Protein AF-A0A931NXU0-F1 (afdb_monomer)

Mean predicted aligned error: 11.29 Å

Sequence (104 aa):
MTTQSGPYLSMEAAGKLYGQTEYAIWRWCRKGIKARSGQRVYLKHIRSGRRLLTTQTWLDEFHADLTREDHAGLATGASVEPKPDTQSVSAVADAQAELAAAGI

pLDDT: mean 82.4, std 16.3, range [35.25, 97.5]

Nearest PDB structures (foldseek):
  2y35-assembly1_A  TM=5.790E-01  e=7.654E-01  Drosophila melanogaster
  2hr3-assembly1_A  TM=3.403E-01  e=2.709E+00  Pseudomonas aeruginosa
  4gcv-assembly3_E  TM=4.112E-01  e=9.585E+00  Pseudomonas aeruginosa PAO1

Radius of gyration: 19.89 Å; Cα contacts (8 Å, |Δi|>4): 113; chains: 1; bounding box: 39×57×40 Å

Foldseek 3Di:
DDDPDDQKDFLPRVCVVVVHDSVVLVCLAPPADQALLRDGQHQDWDDDPPTTIHGPVSVVVRVVVRVVSNVVNVVVVRDDPPDPPPPDPVVVVVVVVVVVVVPD

Structure (mmCIF, N/CA/C/O backbone):
data_AF-A0A931NXU0-F1
#
_entry.id   AF-A0A931NXU0-F1
#
loop_
_atom_site.group_PDB
_atom_site.id
_atom_site.type_symbol
_atom_site.label_atom_id
_atom_site.label_alt_id
_atom_site.label_comp_id
_atom_site.label_asym_id
_atom_site.label_entity_id
_atom_site.label_seq_id
_atom_site.pdbx_PDB_ins_code
_atom_site.Cartn_x
_atom_site.Cartn_y
_atom_site.Cartn_z
_atom_site.occupancy
_atom_site.B_iso_or_equiv
_atom_site.auth_seq_id
_atom_site.auth_comp_id
_atom_site.auth_asym_id
_atom_site.auth_atom_id
_atom_site.pdbx_PDB_model_num
ATOM 1 N N . MET A 1 1 ? 12.269 -8.688 -24.714 1.00 35.25 1 MET A N 1
ATOM 2 C CA . MET A 1 1 ? 11.223 -9.724 -24.577 1.00 35.25 1 MET A CA 1
ATOM 3 C C . MET A 1 1 ? 10.675 -9.662 -23.158 1.00 35.25 1 MET A C 1
ATOM 5 O O . MET A 1 1 ? 11.285 -10.210 -22.251 1.00 35.25 1 MET A O 1
ATOM 9 N N . THR A 1 2 ? 9.602 -8.908 -22.927 1.00 41.94 2 THR A N 1
ATOM 10 C CA . THR A 1 2 ? 8.936 -8.818 -21.619 1.00 41.94 2 THR A CA 1
ATOM 11 C C . THR A 1 2 ? 7.809 -9.837 -21.591 1.00 41.94 2 THR A C 1
ATOM 13 O O . THR A 1 2 ? 6.759 -9.636 -22.190 1.00 41.94 2 THR A O 1
ATOM 16 N N . THR A 1 3 ? 8.056 -10.968 -20.938 1.00 46.47 3 THR A N 1
ATOM 17 C CA . THR A 1 3 ? 7.067 -12.022 -20.719 1.00 46.47 3 THR A CA 1
ATOM 18 C C . THR A 1 3 ? 5.951 -11.482 -19.825 1.00 46.47 3 THR A C 1
ATOM 20 O O . THR A 1 3 ? 6.069 -11.473 -18.601 1.00 46.47 3 THR A O 1
ATOM 23 N N . GLN A 1 4 ? 4.873 -10.991 -20.432 1.00 56.31 4 GLN A N 1
ATOM 24 C CA . GLN A 1 4 ? 3.602 -10.783 -19.751 1.00 56.31 4 GLN A CA 1
ATOM 25 C C . GLN A 1 4 ? 2.928 -12.156 -19.674 1.00 56.31 4 GLN A C 1
ATOM 27 O O . GLN A 1 4 ? 2.400 -12.640 -20.668 1.00 56.31 4 GLN A O 1
ATOM 32 N N . SER A 1 5 ? 3.015 -12.838 -18.532 1.00 51.69 5 SER A N 1
ATOM 33 C CA . SER A 1 5 ? 2.185 -14.024 -18.295 1.00 51.69 5 SER A CA 1
ATOM 34 C C . SER A 1 5 ? 2.008 -14.268 -16.800 1.00 51.69 5 SER A C 1
ATOM 36 O O . SER A 1 5 ? 2.788 -14.966 -16.155 1.00 51.69 5 SER A O 1
ATOM 38 N N . GLY A 1 6 ? 0.988 -13.620 -16.243 1.00 62.12 6 GLY A N 1
ATOM 39 C CA . GLY A 1 6 ? 0.496 -13.816 -14.882 1.00 62.12 6 GLY A CA 1
ATOM 40 C C . GLY A 1 6 ? -0.325 -12.609 -14.408 1.00 62.12 6 GLY A C 1
ATOM 41 O O . GLY A 1 6 ? -0.045 -11.495 -14.845 1.00 62.12 6 GLY A O 1
ATOM 42 N N . PRO A 1 7 ? -1.294 -12.783 -13.486 1.00 84.06 7 PRO A N 1
ATOM 43 C CA . PRO A 1 7 ? -2.093 -11.686 -12.911 1.00 84.06 7 PRO A CA 1
ATOM 44 C C . PRO A 1 7 ? -1.275 -10.741 -12.007 1.00 84.06 7 PRO A C 1
ATOM 46 O O . PRO A 1 7 ? -1.825 -9.857 -11.350 1.00 84.06 7 PRO A O 1
ATOM 49 N N . TYR A 1 8 ? 0.038 -10.959 -11.931 1.00 91.88 8 TYR A N 1
ATOM 50 C CA . TYR A 1 8 ? 0.932 -10.331 -10.981 1.00 91.88 8 TYR A CA 1
ATOM 51 C C . TYR A 1 8 ? 1.679 -9.151 -11.606 1.00 91.88 8 TYR A C 1
ATOM 53 O O . TYR A 1 8 ? 2.358 -9.281 -12.622 1.00 91.88 8 TYR A O 1
ATOM 61 N N . LEU A 1 9 ? 1.588 -8.006 -10.942 1.00 94.06 9 LEU A N 1
ATOM 62 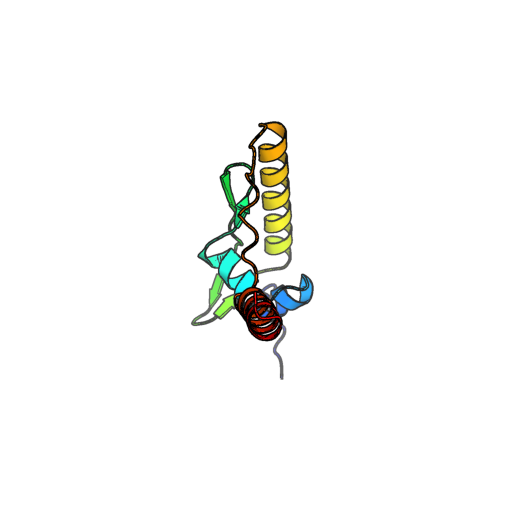C CA . LEU A 1 9 ? 2.252 -6.754 -11.267 1.00 94.06 9 LEU A CA 1
ATOM 63 C C . LEU A 1 9 ? 3.532 -6.606 -10.442 1.00 94.06 9 LEU A C 1
ATOM 65 O O . LEU A 1 9 ? 3.558 -6.904 -9.244 1.00 94.06 9 LEU A O 1
ATOM 69 N N . SER A 1 10 ? 4.595 -6.102 -11.071 1.00 94.50 10 SER A N 1
ATOM 70 C CA . SER A 1 10 ? 5.767 -5.617 -10.339 1.00 94.50 10 SER A CA 1
ATOM 71 C C . SER A 1 10 ? 5.423 -4.350 -9.549 1.00 94.50 10 SER A C 1
ATOM 73 O O . SER A 1 10 ? 4.468 -3.644 -9.874 1.00 94.50 10 SER A O 1
ATOM 75 N N . MET A 1 11 ? 6.225 -4.034 -8.530 1.00 94.50 11 MET A N 1
ATOM 76 C CA . MET A 1 11 ? 6.078 -2.792 -7.758 1.00 94.50 11 MET A CA 1
ATOM 77 C C . MET A 1 11 ? 6.166 -1.545 -8.659 1.00 94.50 11 MET A C 1
ATOM 79 O O . MET A 1 11 ? 5.411 -0.599 -8.466 1.00 94.50 11 MET A O 1
ATOM 83 N N . GLU A 1 12 ? 7.034 -1.565 -9.678 1.00 94.44 12 GLU A N 1
ATOM 84 C CA . GLU A 1 12 ? 7.149 -0.488 -10.670 1.00 94.44 12 GLU A CA 1
ATOM 85 C C . GLU A 1 12 ? 5.863 -0.329 -11.499 1.00 94.44 12 GLU A C 1
ATOM 87 O O . GLU A 1 12 ? 5.364 0.783 -11.666 1.00 94.44 12 GLU A O 1
ATOM 92 N N . ALA A 1 13 ? 5.300 -1.436 -11.996 1.00 94.00 13 ALA A N 1
ATOM 93 C CA . ALA A 1 13 ? 4.073 -1.409 -12.789 1.00 94.00 13 ALA A CA 1
ATOM 94 C C . ALA A 1 13 ? 2.868 -0.950 -11.953 1.00 94.00 13 ALA A C 1
ATOM 96 O O . ALA A 1 13 ? 2.088 -0.115 -12.405 1.00 94.00 13 ALA A O 1
ATOM 97 N N . ALA A 1 14 ? 2.756 -1.443 -10.716 1.00 94.38 14 ALA A N 1
ATOM 98 C CA . ALA A 1 14 ? 1.741 -0.999 -9.764 1.00 94.38 14 ALA A CA 1
ATOM 99 C C . ALA A 1 14 ? 1.884 0.498 -9.436 1.00 94.38 14 ALA A C 1
ATOM 101 O O . ALA A 1 14 ? 0.889 1.217 -9.394 1.00 94.38 14 ALA A O 1
ATOM 102 N N . GLY A 1 15 ? 3.120 0.980 -9.264 1.00 94.94 15 GLY A N 1
ATOM 103 C CA . GLY A 1 15 ? 3.406 2.395 -9.042 1.00 94.94 15 GLY A CA 1
ATOM 104 C C . GLY A 1 15 ? 2.924 3.260 -10.203 1.00 94.94 15 GLY A C 1
ATOM 105 O O . GLY A 1 15 ? 2.157 4.194 -9.994 1.00 94.94 15 GLY A O 1
ATOM 106 N N . LYS A 1 16 ? 3.281 2.899 -11.441 1.00 95.00 16 LYS A N 1
ATOM 107 C CA . LYS A 1 16 ? 2.842 3.617 -12.649 1.00 95.00 16 LYS A CA 1
ATOM 108 C C . LYS A 1 16 ? 1.322 3.704 -12.769 1.00 95.00 16 LYS A C 1
ATOM 110 O O . LYS A 1 16 ? 0.818 4.755 -13.147 1.00 95.00 16 LYS A O 1
ATOM 115 N N . LEU A 1 17 ? 0.605 2.635 -12.427 1.00 92.44 17 LEU A N 1
ATOM 116 C CA . LEU A 1 17 ? -0.851 2.609 -12.534 1.00 92.44 17 LEU A CA 1
ATOM 117 C C . LEU A 1 17 ? -1.535 3.623 -11.602 1.00 92.44 17 LEU A C 1
ATOM 119 O O . LEU A 1 17 ? -2.484 4.282 -12.009 1.00 92.44 17 LEU A O 1
ATOM 123 N N . TYR A 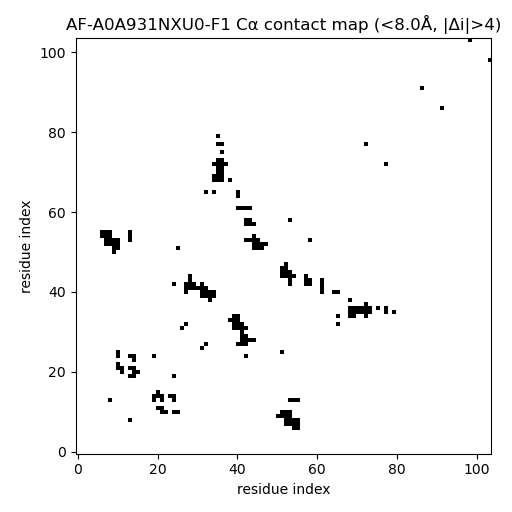1 18 ? -1.033 3.772 -10.374 1.00 88.69 18 TYR A N 1
ATOM 124 C CA . TYR A 1 18 ? -1.609 4.673 -9.368 1.00 88.69 18 TYR A CA 1
ATOM 125 C C . TYR A 1 18 ? -0.868 6.015 -9.250 1.00 88.69 18 TYR A C 1
ATOM 127 O O . TYR A 1 18 ? -1.108 6.770 -8.308 1.00 88.69 18 TYR A O 1
ATOM 135 N N . GLY A 1 19 ? 0.053 6.324 -10.172 1.00 92.94 19 GLY A N 1
ATOM 136 C CA . GLY A 1 19 ? 0.855 7.553 -10.124 1.00 92.94 19 GLY A CA 1
ATOM 137 C C . GLY A 1 19 ? 1.776 7.635 -8.900 1.00 92.94 19 GLY A C 1
ATOM 138 O O . GLY A 1 19 ? 2.033 8.717 -8.381 1.00 92.94 19 GLY A O 1
ATOM 139 N N . GLN A 1 20 ? 2.248 6.490 -8.410 1.00 94.56 20 GLN A N 1
ATOM 140 C CA . GLN A 1 20 ? 3.086 6.355 -7.222 1.00 94.56 20 GLN A CA 1
ATOM 141 C C . GLN A 1 20 ? 4.485 5.842 -7.558 1.00 94.56 20 GLN A C 1
ATOM 143 O O . GLN A 1 20 ? 4.733 5.217 -8.589 1.00 94.56 20 GLN A O 1
ATOM 148 N N . THR A 1 21 ? 5.419 6.071 -6.637 1.00 95.38 21 THR A N 1
ATOM 149 C CA . THR A 1 21 ? 6.773 5.522 -6.754 1.00 95.38 21 THR A CA 1
ATOM 150 C C . THR A 1 21 ? 6.799 4.040 -6.381 1.00 95.38 21 THR A C 1
ATOM 152 O O . THR A 1 21 ? 6.046 3.586 -5.518 1.00 95.38 21 THR A O 1
ATOM 155 N N . GLU A 1 22 ? 7.730 3.283 -6.967 1.00 94.31 22 GLU A N 1
ATOM 156 C CA . GLU A 1 22 ? 7.974 1.880 -6.598 1.00 94.31 22 GLU A CA 1
ATOM 157 C C . GLU A 1 22 ? 8.201 1.718 -5.083 1.00 94.31 22 GLU A C 1
ATOM 159 O O . GLU 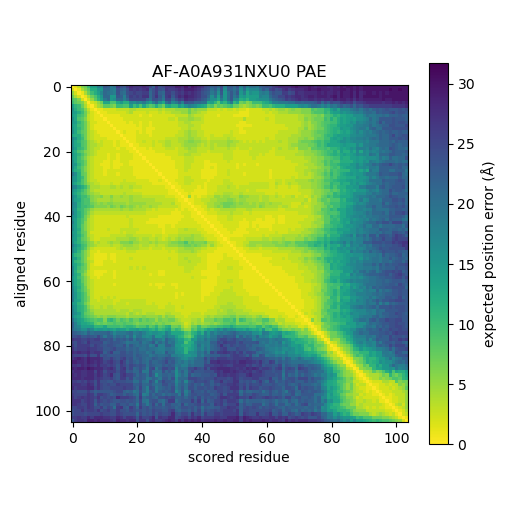A 1 22 ? 7.686 0.792 -4.451 1.00 94.31 22 GLU A O 1
ATOM 164 N N . TYR A 1 23 ? 8.933 2.661 -4.481 1.00 95.25 23 TYR A N 1
ATOM 165 C CA . TYR A 1 23 ? 9.212 2.672 -3.048 1.00 95.25 23 TYR A CA 1
ATOM 166 C C . TYR A 1 23 ? 7.944 2.833 -2.200 1.00 95.25 23 TYR A C 1
ATOM 168 O O . TYR A 1 23 ? 7.831 2.200 -1.147 1.00 95.25 23 TYR A O 1
ATOM 176 N N . ALA A 1 24 ? 6.975 3.638 -2.650 1.00 95.44 24 ALA A N 1
ATOM 177 C CA . ALA A 1 24 ? 5.692 3.777 -1.969 1.00 95.44 24 ALA A CA 1
ATOM 178 C C . ALA A 1 24 ? 4.939 2.439 -1.951 1.00 95.44 24 ALA A C 1
ATOM 180 O O . ALA A 1 24 ? 4.566 1.972 -0.875 1.00 95.44 24 ALA A O 1
ATOM 181 N N . ILE A 1 25 ? 4.830 1.764 -3.101 1.00 96.19 25 ILE A N 1
ATOM 182 C CA . ILE A 1 25 ? 4.174 0.448 -3.194 1.00 96.19 25 ILE A CA 1
ATOM 183 C C . ILE A 1 25 ? 4.887 -0.587 -2.309 1.00 96.19 25 ILE A C 1
ATOM 185 O O . ILE A 1 25 ? 4.248 -1.316 -1.543 1.00 96.19 25 ILE A O 1
ATOM 189 N N . TRP A 1 26 ? 6.225 -0.616 -2.335 1.00 95.50 26 TRP A N 1
ATOM 190 C CA . TRP A 1 26 ? 7.023 -1.473 -1.452 1.00 95.50 26 TRP A CA 1
ATOM 191 C C . TRP A 1 26 ? 6.734 -1.202 0.031 1.00 95.50 26 TRP A C 1
ATOM 193 O O . TRP A 1 26 ? 6.594 -2.132 0.837 1.00 95.50 26 TRP A O 1
ATOM 203 N N . ARG A 1 27 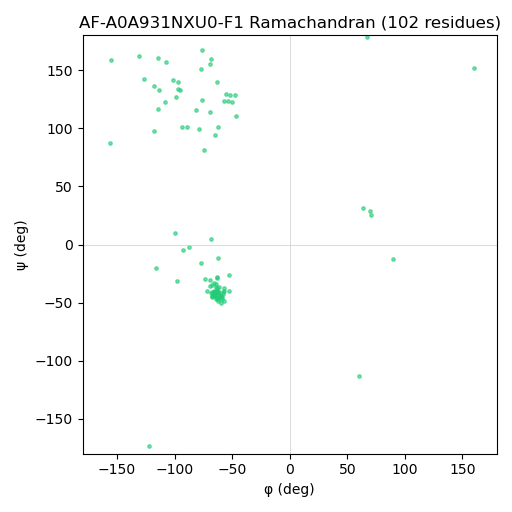? 6.612 0.076 0.407 1.00 96.44 27 ARG A N 1
ATOM 204 C CA . ARG A 1 27 ? 6.298 0.487 1.776 1.00 96.44 27 ARG A CA 1
ATOM 205 C C . ARG A 1 27 ? 4.897 0.034 2.175 1.00 96.44 27 ARG A C 1
ATOM 207 O O . ARG A 1 27 ? 4.747 -0.473 3.284 1.00 96.44 27 ARG A O 1
ATOM 214 N N . TRP A 1 28 ? 3.904 0.134 1.295 1.00 96.31 28 TRP A N 1
ATOM 215 C CA . TRP A 1 28 ? 2.549 -0.363 1.561 1.00 96.31 28 TRP A CA 1
ATOM 216 C C . TRP A 1 28 ? 2.535 -1.874 1.800 1.00 96.31 28 TRP A C 1
ATOM 218 O O . TRP A 1 28 ? 1.849 -2.351 2.701 1.00 96.31 28 TRP A O 1
ATOM 228 N N . CYS A 1 29 ? 3.370 -2.620 1.075 1.00 95.19 29 CYS A N 1
ATOM 229 C CA . CYS A 1 29 ? 3.525 -4.061 1.266 1.00 95.19 29 CYS A CA 1
ATOM 230 C C . CYS A 1 29 ? 4.183 -4.422 2.612 1.00 95.19 29 CYS A C 1
ATOM 232 O O . CYS A 1 29 ? 3.753 -5.350 3.292 1.00 95.19 29 CYS A O 1
ATOM 234 N N . ARG A 1 30 ? 5.269 -3.735 2.998 1.00 94.94 30 ARG A N 1
ATOM 235 C CA . ARG A 1 30 ? 6.122 -4.144 4.139 1.00 94.94 30 ARG A CA 1
ATOM 236 C C . ARG A 1 30 ? 5.821 -3.427 5.447 1.00 94.94 30 ARG A C 1
ATOM 238 O O . ARG A 1 30 ? 6.075 -3.973 6.519 1.00 94.94 30 ARG A O 1
ATOM 245 N N . LYS A 1 31 ? 5.375 -2.180 5.365 1.00 95.06 31 LYS A N 1
ATOM 246 C CA . LYS A 1 31 ? 5.134 -1.298 6.511 1.00 95.06 31 LYS A CA 1
ATOM 247 C C . LYS A 1 31 ? 3.667 -0.915 6.644 1.00 95.06 31 LYS A C 1
ATOM 249 O O . LYS A 1 31 ? 3.287 -0.530 7.744 1.00 95.06 31 LYS A O 1
ATOM 254 N N . GLY A 1 32 ? 2.881 -1.040 5.577 1.00 95.19 32 GLY A N 1
ATOM 255 C CA . GLY A 1 32 ? 1.492 -0.600 5.544 1.00 95.19 32 GLY A CA 1
ATOM 256 C C . GLY A 1 32 ? 1.349 0.920 5.640 1.00 95.19 32 GLY A C 1
ATOM 257 O O . GLY A 1 32 ? 2.330 1.660 5.781 1.00 95.19 32 GLY A O 1
ATOM 258 N N . ILE A 1 33 ? 0.104 1.377 5.578 1.00 94.81 33 ILE A N 1
ATOM 259 C CA . ILE A 1 33 ? -0.296 2.763 5.822 1.00 94.81 33 ILE A CA 1
ATOM 260 C C . ILE A 1 33 ? -1.136 2.787 7.091 1.00 94.81 33 ILE A C 1
ATOM 262 O O . ILE A 1 33 ? -2.017 1.952 7.274 1.00 94.81 33 ILE A O 1
ATOM 266 N N . LYS A 1 34 ? -0.839 3.727 7.990 1.00 93.25 34 LYS A N 1
ATOM 267 C CA . LYS A 1 34 ? -1.686 3.978 9.156 1.00 93.25 34 LYS A CA 1
ATOM 268 C C . LYS A 1 34 ? -2.851 4.864 8.708 1.00 93.25 34 LYS A C 1
ATOM 270 O O . LYS A 1 34 ? -2.603 5.991 8.290 1.00 93.25 34 LYS A O 1
ATOM 275 N N . ALA A 1 35 ? -4.064 4.337 8.781 1.00 91.19 35 ALA A N 1
ATOM 276 C CA . ALA A 1 35 ? -5.299 5.059 8.513 1.00 91.19 35 ALA A CA 1
ATOM 277 C C . ALA A 1 35 ? -5.670 5.974 9.690 1.00 91.19 35 ALA A C 1
ATOM 279 O O . ALA A 1 35 ? -5.123 5.850 10.796 1.00 91.19 35 ALA A O 1
ATOM 280 N N . ARG A 1 36 ? -6.633 6.874 9.472 1.00 85.75 36 ARG A N 1
ATOM 281 C CA . ARG A 1 36 ? -7.118 7.806 10.507 1.00 85.75 36 ARG A CA 1
ATOM 282 C C . ARG A 1 36 ? -7.765 7.112 11.701 1.00 85.75 36 ARG A C 1
ATOM 284 O O . ARG A 1 36 ? -7.653 7.622 12.810 1.00 85.75 36 ARG A O 1
ATOM 291 N N . SER A 1 37 ? -8.369 5.936 11.512 1.00 83.00 37 SER A N 1
ATOM 292 C CA . SER A 1 37 ? -8.877 5.103 12.616 1.00 83.00 37 SER A CA 1
ATOM 293 C C . SER A 1 37 ? -7.775 4.620 13.571 1.00 83.00 37 SER A C 1
ATOM 295 O O . SER A 1 37 ? -8.059 4.078 14.635 1.00 83.00 37 SER A O 1
ATOM 297 N N . GLY A 1 38 ? -6.501 4.781 13.196 1.00 87.75 38 GLY A N 1
ATOM 298 C CA . GLY A 1 38 ? -5.352 4.246 13.916 1.00 87.75 38 GLY A CA 1
ATOM 299 C C . GLY A 1 38 ? -4.958 2.842 13.464 1.00 87.75 38 GLY A C 1
ATOM 300 O O . GLY A 1 38 ? -3.841 2.413 13.774 1.00 87.75 38 GLY A O 1
ATOM 301 N N . GLN A 1 39 ? -5.813 2.167 12.688 1.00 90.00 39 GLN A N 1
ATOM 302 C CA . GLN A 1 39 ? -5.513 0.875 12.080 1.00 90.00 39 GLN A CA 1
ATOM 303 C C . GLN A 1 39 ? -4.458 0.998 10.989 1.00 90.00 39 GLN A C 1
ATOM 305 O O . GLN A 1 39 ? -4.249 2.055 10.392 1.00 90.00 39 GLN A O 1
ATOM 310 N N . ARG A 1 40 ? -3.755 -0.105 10.735 1.00 95.06 40 ARG A N 1
ATOM 311 C CA . ARG A 1 40 ? -2.721 -0.166 9.708 1.00 95.06 40 ARG A CA 1
ATOM 312 C C . ARG A 1 40 ? -3.143 -1.126 8.607 1.00 95.06 40 ARG A C 1
ATOM 314 O O . ARG A 1 40 ? -3.265 -2.322 8.845 1.00 95.06 40 ARG A O 1
ATOM 321 N N . VAL A 1 41 ? -3.322 -0.586 7.408 1.00 96.06 41 VAL A N 1
ATOM 322 C CA . VAL A 1 41 ? -3.731 -1.334 6.218 1.00 96.06 41 VAL A CA 1
ATOM 323 C C . VAL A 1 41 ? -2.484 -1.720 5.429 1.00 96.06 41 VAL A C 1
ATOM 325 O O . VAL A 1 41 ? -1.581 -0.903 5.228 1.00 96.06 41 VAL A O 1
ATOM 328 N N . TYR A 1 42 ? -2.407 -2.979 5.007 1.00 97.50 42 TYR A N 1
ATOM 329 C CA . TYR A 1 42 ? -1.257 -3.544 4.303 1.00 97.50 42 TYR A CA 1
ATOM 330 C C . TYR A 1 42 ? -1.658 -3.992 2.905 1.00 97.50 42 TYR A C 1
ATOM 332 O O . TYR A 1 42 ? -2.679 -4.653 2.731 1.00 97.50 42 TYR A O 1
ATOM 340 N N . LEU A 1 43 ? -0.816 -3.690 1.917 1.00 97.19 43 LEU A N 1
ATOM 341 C CA . LEU A 1 43 ? -1.018 -4.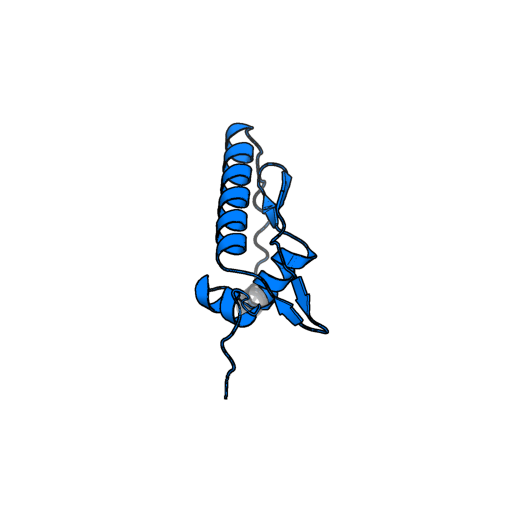186 0.562 1.00 97.19 43 LEU A CA 1
ATOM 342 C C . LEU A 1 43 ? -0.607 -5.662 0.477 1.00 97.19 43 LEU A C 1
ATOM 344 O O . LEU A 1 43 ? 0.538 -6.031 0.778 1.00 97.19 43 LEU A O 1
ATOM 348 N N . LYS A 1 44 ? -1.543 -6.506 0.030 1.00 97.19 44 LYS A N 1
ATOM 349 C CA . LYS A 1 44 ? -1.281 -7.923 -0.245 1.00 97.19 44 LYS A CA 1
ATOM 350 C C . LYS A 1 44 ? -0.249 -8.060 -1.365 1.00 97.19 44 LYS A C 1
ATOM 352 O O . LYS A 1 44 ? -0.255 -7.328 -2.358 1.00 97.19 44 LYS A O 1
ATOM 357 N N . HIS A 1 45 ? 0.650 -9.018 -1.193 1.00 95.94 45 HIS A N 1
ATOM 358 C CA . HIS A 1 45 ? 1.719 -9.289 -2.140 1.00 95.94 45 HIS A CA 1
ATOM 359 C C . HIS A 1 45 ? 2.189 -10.736 -2.030 1.00 95.94 45 HIS A C 1
ATOM 361 O O . HIS A 1 45 ? 2.055 -11.377 -0.988 1.00 95.94 45 HIS A O 1
ATOM 367 N N . ILE A 1 46 ? 2.819 -11.215 -3.097 1.00 95.12 46 ILE A N 1
ATOM 368 C CA . ILE A 1 46 ? 3.646 -12.416 -3.077 1.00 95.12 46 ILE A CA 1
ATOM 369 C C . ILE A 1 46 ? 5.114 -12.031 -3.192 1.00 95.12 46 ILE A C 1
ATOM 371 O O . ILE A 1 46 ? 5.476 -10.976 -3.724 1.00 95.12 46 ILE A O 1
ATOM 375 N N . ARG A 1 47 ? 5.980 -12.922 -2.720 1.00 94.50 47 ARG A N 1
ATOM 376 C CA . ARG A 1 47 ? 7.419 -12.823 -2.929 1.00 94.50 47 ARG A CA 1
ATOM 377 C C . ARG A 1 47 ? 7.853 -13.892 -3.921 1.00 94.50 47 ARG A C 1
ATOM 379 O O . ARG A 1 47 ? 7.666 -15.075 -3.666 1.00 94.50 47 ARG A O 1
ATOM 386 N N . SER A 1 48 ? 8.478 -13.467 -5.013 1.00 92.88 48 SER A N 1
ATOM 387 C CA . SER A 1 48 ? 9.115 -14.351 -5.990 1.00 92.88 48 SER A CA 1
ATOM 388 C C . SER A 1 48 ? 10.609 -14.035 -6.034 1.00 92.88 48 SER A C 1
ATOM 390 O O . SER A 1 48 ? 11.055 -13.038 -6.612 1.00 92.88 48 SER A O 1
ATOM 392 N N . GLY A 1 49 ? 11.391 -14.832 -5.301 1.00 92.25 49 GLY A N 1
ATOM 393 C CA . GLY A 1 49 ? 12.819 -14.601 -5.084 1.00 92.25 49 GLY A CA 1
ATOM 394 C C . GLY A 1 49 ? 13.102 -13.260 -4.395 1.00 92.25 49 GLY A C 1
ATOM 395 O O . GLY A 1 49 ? 12.781 -13.052 -3.219 1.00 92.25 49 GLY A O 1
ATOM 396 N N . ARG A 1 50 ? 13.736 -12.341 -5.132 1.00 89.19 50 ARG A N 1
ATOM 397 C CA . ARG A 1 50 ? 14.058 -10.978 -4.667 1.00 89.19 50 ARG A CA 1
ATOM 398 C C . ARG A 1 50 ? 12.988 -9.945 -5.021 1.00 89.19 50 ARG A C 1
ATOM 400 O O . ARG A 1 50 ? 13.116 -8.796 -4.616 1.00 89.19 50 ARG A O 1
ATOM 407 N N . ARG A 1 51 ? 11.952 -10.335 -5.767 1.00 90.50 51 ARG A N 1
ATOM 408 C CA . ARG A 1 51 ? 10.897 -9.429 -6.225 1.00 90.50 51 ARG A CA 1
ATOM 409 C C . ARG A 1 51 ? 9.648 -9.582 -5.372 1.00 90.50 51 ARG A C 1
ATOM 411 O O . ARG A 1 51 ? 9.269 -10.689 -4.989 1.00 90.50 51 ARG A O 1
ATOM 418 N N . LEU A 1 52 ? 9.013 -8.450 -5.106 1.00 94.38 52 LEU A N 1
ATOM 419 C CA . LEU A 1 52 ? 7.658 -8.384 -4.584 1.00 94.38 52 LEU A CA 1
ATOM 420 C C . LEU A 1 52 ? 6.727 -8.154 -5.764 1.00 94.38 52 LEU A C 1
ATOM 422 O O . LEU A 1 52 ? 7.011 -7.310 -6.616 1.00 94.38 52 LEU A O 1
ATOM 426 N N . LEU A 1 53 ? 5.642 -8.913 -5.807 1.00 95.25 53 LEU A N 1
ATOM 427 C CA . LEU A 1 53 ? 4.617 -8.783 -6.829 1.00 95.25 53 LEU A CA 1
ATOM 428 C C . LEU A 1 53 ? 3.262 -8.618 -6.149 1.00 95.25 53 LEU A C 1
ATOM 430 O O . LEU A 1 53 ? 2.995 -9.247 -5.126 1.00 95.25 53 LEU A O 1
ATOM 434 N N . THR A 1 54 ? 2.411 -7.781 -6.718 1.00 95.88 54 THR A N 1
ATOM 435 C CA . THR A 1 54 ? 1.026 -7.593 -6.271 1.00 95.88 54 THR A CA 1
ATOM 436 C C . THR A 1 54 ? 0.077 -7.885 -7.431 1.00 95.88 54 THR A C 1
ATOM 438 O O . THR A 1 54 ? 0.523 -8.374 -8.461 1.00 95.88 54 THR A O 1
ATOM 441 N N . THR A 1 55 ? -1.218 -7.649 -7.288 1.00 95.69 55 THR A N 1
ATOM 442 C CA . THR A 1 55 ? -2.195 -7.780 -8.378 1.00 95.69 55 THR A CA 1
ATOM 443 C C . THR A 1 55 ? -3.060 -6.530 -8.423 1.00 95.69 55 THR A C 1
ATOM 445 O O . THR A 1 55 ? -3.124 -5.793 -7.439 1.00 95.69 55 THR A O 1
ATOM 448 N N . GLN A 1 56 ? -3.745 -6.306 -9.545 1.00 93.88 56 GLN A N 1
ATOM 449 C CA . GLN A 1 56 ? -4.699 -5.204 -9.651 1.00 93.88 56 GLN A CA 1
ATOM 450 C C . GLN A 1 56 ? -5.788 -5.300 -8.578 1.00 93.88 56 GLN A C 1
ATOM 452 O O . GLN A 1 56 ? -6.013 -4.358 -7.830 1.00 93.88 56 GLN A O 1
ATOM 457 N N . THR A 1 57 ? -6.382 -6.483 -8.430 1.00 94.19 57 THR A N 1
ATOM 458 C CA . THR A 1 57 ? -7.452 -6.734 -7.461 1.00 94.19 57 THR A CA 1
ATOM 459 C C . 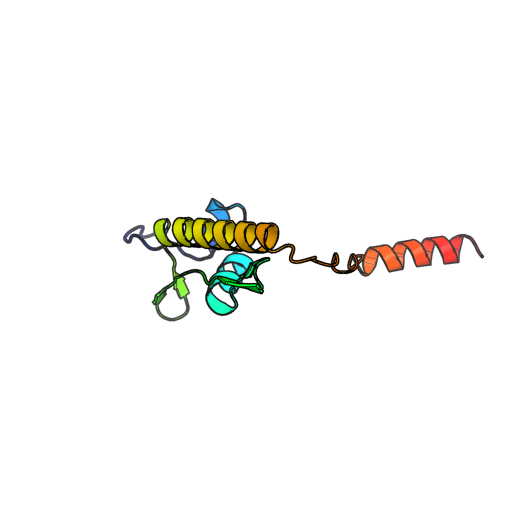THR A 1 57 ? -7.017 -6.433 -6.030 1.00 94.19 57 THR A C 1
ATOM 461 O O . THR A 1 57 ? -7.762 -5.825 -5.272 1.00 94.19 57 THR A O 1
ATOM 464 N N . TRP A 1 58 ? -5.790 -6.797 -5.650 1.00 96.06 58 TRP A N 1
ATOM 465 C CA . TRP A 1 58 ? -5.273 -6.489 -4.315 1.00 96.06 58 TRP A CA 1
ATOM 466 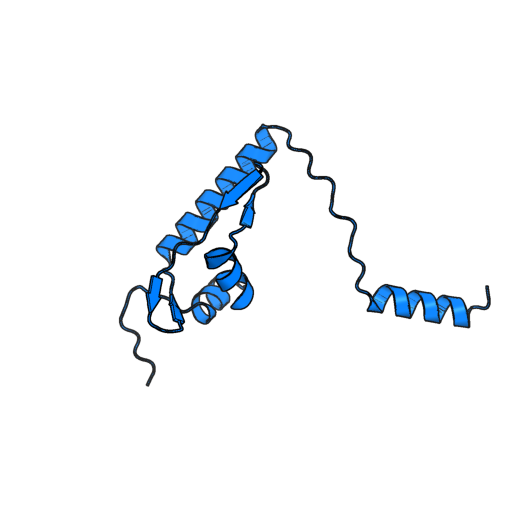C C . TRP A 1 58 ? -5.016 -5.006 -4.091 1.00 96.06 58 TRP A C 1
ATOM 468 O O . TRP A 1 58 ? -5.129 -4.548 -2.956 1.00 96.06 58 TRP A O 1
ATOM 478 N N . LEU A 1 59 ? -4.661 -4.264 -5.140 1.00 95.44 59 LEU A N 1
ATOM 479 C CA . LEU A 1 59 ? -4.548 -2.813 -5.060 1.00 95.44 59 LEU A CA 1
ATOM 480 C C . LEU A 1 59 ? -5.928 -2.187 -4.858 1.00 95.44 59 LEU A C 1
ATOM 482 O O . LEU A 1 59 ? -6.073 -1.328 -3.994 1.00 95.44 59 LEU A O 1
ATOM 486 N N . ASP A 1 60 ? -6.944 -2.639 -5.587 1.00 95.12 60 ASP A N 1
ATOM 487 C CA . ASP A 1 60 ? -8.311 -2.133 -5.439 1.00 95.12 60 ASP A CA 1
ATOM 488 C C . ASP A 1 60 ? -8.874 -2.424 -4.037 1.00 95.12 60 ASP A C 1
ATOM 490 O O . ASP A 1 60 ? -9.376 -1.519 -3.370 1.00 95.12 60 ASP A O 1
ATOM 494 N N . GLU A 1 61 ? -8.698 -3.653 -3.537 1.00 95.56 61 GLU A N 1
ATOM 495 C CA . GLU A 1 61 ? -9.053 -4.030 -2.162 1.00 95.56 61 GLU A CA 1
ATOM 496 C C . GLU A 1 61 ? -8.316 -3.174 -1.124 1.00 95.56 61 GLU A C 1
ATOM 498 O O . GLU A 1 61 ? -8.924 -2.678 -0.179 1.00 95.56 61 GLU A O 1
ATOM 503 N N . PHE A 1 62 ? -7.011 -2.963 -1.313 1.00 96.62 62 PHE A N 1
ATOM 504 C CA . PHE A 1 62 ? -6.193 -2.161 -0.407 1.00 96.62 62 PHE A CA 1
ATOM 505 C C . PHE A 1 62 ? -6.686 -0.715 -0.303 1.00 96.62 62 PHE A C 1
ATOM 507 O O . PHE A 1 62 ? -6.774 -0.180 0.802 1.00 96.62 62 PHE A O 1
ATOM 514 N N . HIS A 1 63 ? -7.019 -0.082 -1.430 1.00 94.88 63 HIS A N 1
ATOM 515 C CA . HIS A 1 63 ? -7.546 1.281 -1.424 1.00 94.88 63 HIS A CA 1
ATOM 516 C C . HIS A 1 63 ? -8.942 1.334 -0.803 1.00 94.88 63 HIS A C 1
ATOM 518 O O . HIS A 1 63 ? -9.198 2.221 0.006 1.00 94.88 63 HIS A O 1
ATOM 524 N N . ALA A 1 64 ? -9.815 0.368 -1.106 1.00 95.62 64 ALA A N 1
ATOM 525 C CA . ALA A 1 64 ? -11.137 0.289 -0.492 1.00 95.62 64 ALA A CA 1
ATOM 526 C C . ALA A 1 64 ? -11.049 0.148 1.038 1.00 95.62 64 ALA A C 1
ATOM 528 O O . ALA A 1 64 ? -11.746 0.856 1.768 1.00 95.62 64 ALA A O 1
ATOM 529 N N . ASP A 1 65 ? -10.155 -0.714 1.530 1.00 94.12 65 ASP A N 1
ATOM 530 C CA . ASP A 1 65 ? -9.909 -0.897 2.960 1.00 94.12 65 ASP A CA 1
ATOM 531 C C . ASP A 1 65 ? -9.333 0.374 3.601 1.00 94.12 65 ASP A C 1
ATOM 533 O O . ASP A 1 65 ? -9.803 0.794 4.658 1.00 94.12 65 ASP A O 1
ATOM 537 N N . LEU A 1 66 ? -8.357 1.022 2.956 1.00 94.06 66 LEU A N 1
ATOM 538 C CA . LEU A 1 66 ? -7.765 2.266 3.451 1.00 94.06 66 LEU A CA 1
ATOM 539 C C . LEU A 1 66 ? -8.805 3.387 3.551 1.00 94.06 66 LEU A C 1
ATOM 541 O O . LEU A 1 66 ? -8.910 4.037 4.588 1.00 94.06 66 LEU A O 1
ATOM 545 N N . THR A 1 67 ? -9.609 3.572 2.505 1.00 94.00 67 THR A N 1
ATOM 546 C CA . THR A 1 67 ? -10.685 4.565 2.481 1.00 94.00 67 THR A CA 1
ATOM 547 C C . THR A 1 67 ? -11.736 4.271 3.549 1.00 94.00 67 THR A C 1
ATOM 549 O O . THR A 1 67 ? -12.157 5.188 4.256 1.00 94.00 67 THR A O 1
ATOM 552 N N . ARG A 1 68 ? -12.127 3.004 3.736 1.00 92.38 68 ARG A N 1
ATOM 553 C CA . ARG A 1 68 ? -13.060 2.609 4.802 1.00 92.38 68 ARG A CA 1
ATOM 554 C C . ARG A 1 68 ? -12.529 2.987 6.185 1.00 92.38 68 ARG A C 1
ATOM 556 O O . ARG A 1 68 ? -13.266 3.573 6.976 1.00 92.38 68 ARG A O 1
ATOM 563 N N . GLU A 1 69 ? -11.267 2.683 6.471 1.00 91.12 69 GLU A N 1
ATOM 564 C CA . GLU A 1 69 ? -10.639 3.010 7.755 1.00 91.12 69 GLU A CA 1
ATOM 565 C C . GLU A 1 69 ? -10.461 4.522 7.961 1.00 91.12 69 GLU A C 1
ATOM 567 O O . GLU A 1 69 ? -10.627 5.030 9.073 1.00 91.12 69 GLU A O 1
ATOM 572 N N . ASP A 1 70 ? -10.181 5.273 6.895 1.00 88.62 70 ASP A N 1
ATOM 573 C CA . ASP A 1 70 ? -10.121 6.732 6.967 1.00 88.62 70 ASP A CA 1
ATOM 574 C C . ASP A 1 70 ? -11.489 7.346 7.290 1.00 88.62 70 ASP A C 1
ATOM 576 O O . ASP A 1 70 ? -11.580 8.242 8.138 1.00 88.62 70 ASP A O 1
ATOM 580 N N . HIS A 1 71 ? -12.564 6.827 6.689 1.00 88.75 71 HIS A N 1
ATOM 581 C CA . HIS A 1 71 ? -13.930 7.228 7.025 1.00 88.75 71 HIS A CA 1
ATOM 582 C C . HIS A 1 71 ? -14.319 6.839 8.456 1.00 88.75 71 HIS A C 1
ATOM 584 O O . HIS A 1 71 ? -14.940 7.643 9.152 1.00 88.75 71 HIS A O 1
ATOM 590 N N . ALA A 1 72 ? -13.922 5.656 8.931 1.00 83.94 72 ALA A N 1
ATOM 591 C CA . ALA A 1 72 ? -14.172 5.237 10.310 1.00 83.94 72 ALA A CA 1
ATOM 592 C C . ALA A 1 72 ? -13.475 6.159 11.328 1.00 83.94 72 ALA A C 1
ATOM 594 O O . ALA A 1 72 ? -14.073 6.548 12.336 1.00 83.94 72 ALA A O 1
ATOM 595 N N . GLY A 1 73 ? -12.235 6.574 11.045 1.00 79.56 73 GLY A N 1
ATOM 596 C CA . GLY A 1 73 ? -11.507 7.534 11.879 1.00 79.56 73 GLY A CA 1
ATOM 597 C C . GLY A 1 73 ? -12.181 8.906 11.943 1.00 79.56 73 GLY A C 1
ATOM 598 O O . GLY A 1 73 ? -12.277 9.496 13.019 1.00 79.56 73 GLY A O 1
ATOM 599 N N . LEU A 1 74 ? -12.708 9.381 10.810 1.00 79.38 74 LEU A N 1
ATOM 600 C CA . LEU A 1 74 ? -13.478 10.627 10.739 1.00 79.38 74 LEU A CA 1
ATOM 601 C C . LEU A 1 74 ? -14.772 10.559 11.557 1.00 79.38 74 LEU A C 1
ATOM 603 O O . LEU A 1 74 ? -15.054 11.476 12.324 1.00 79.38 74 LEU A O 1
ATOM 607 N N . ALA A 1 75 ? -15.532 9.469 11.435 1.00 76.31 75 ALA A N 1
ATOM 608 C CA . ALA A 1 75 ? -16.779 9.282 12.178 1.00 76.31 75 ALA A CA 1
ATOM 609 C C . ALA A 1 75 ? -16.563 9.218 13.703 1.00 76.31 75 ALA A C 1
ATOM 611 O O . ALA A 1 75 ? -17.437 9.611 14.469 1.00 76.31 75 ALA A O 1
ATOM 612 N N . THR A 1 76 ? -15.387 8.761 14.141 1.00 74.12 76 THR A N 1
ATOM 613 C CA . THR A 1 76 ? -15.031 8.612 15.564 1.00 74.12 76 THR A CA 1
ATOM 614 C C . THR A 1 76 ? -14.437 9.900 16.164 1.00 74.12 76 THR A C 1
ATOM 616 O O . THR A 1 76 ? -14.129 9.945 17.351 1.00 74.12 76 THR A O 1
ATOM 619 N N . GLY A 1 77 ? -14.269 10.967 15.371 1.00 65.44 77 GLY A N 1
ATOM 620 C CA . GLY A 1 77 ? -13.703 12.234 15.846 1.00 65.44 77 GLY A CA 1
ATOM 621 C C . GLY A 1 77 ? -12.204 12.167 16.151 1.00 65.44 77 GLY A C 1
ATOM 622 O O . GLY A 1 77 ? -11.711 12.944 16.968 1.00 65.44 77 GLY A O 1
ATOM 623 N N . ALA A 1 78 ? -11.466 11.247 15.517 1.00 61.38 78 ALA A N 1
ATOM 624 C CA . ALA A 1 78 ? -10.017 11.170 15.667 1.00 61.38 78 ALA A CA 1
ATOM 625 C C . ALA A 1 78 ? -9.371 12.465 15.140 1.00 61.38 78 ALA A C 1
ATOM 627 O O . ALA A 1 78 ? -9.232 12.662 13.931 1.00 61.38 78 ALA A O 1
ATOM 628 N N . SER A 1 79 ? -9.000 13.361 16.058 1.00 54.69 79 SER A N 1
ATOM 629 C CA . SER A 1 79 ? -8.277 14.588 15.736 1.00 54.69 79 SER A CA 1
ATOM 630 C C . SER A 1 79 ? -6.864 14.224 15.297 1.00 54.69 79 SER A C 1
ATOM 632 O O . SER A 1 79 ? -6.071 13.686 16.072 1.00 54.69 79 SER A O 1
ATOM 634 N N . VAL A 1 80 ? -6.558 14.476 14.028 1.00 60.41 80 VAL A N 1
ATOM 635 C CA . VAL A 1 80 ? -5.190 14.409 13.526 1.00 60.41 80 VAL A CA 1
ATOM 636 C C . VAL A 1 80 ? -4.620 15.802 13.721 1.00 60.41 80 VAL A C 1
ATOM 638 O O . VAL A 1 80 ? -4.916 16.696 12.931 1.00 60.41 80 VAL A O 1
ATOM 641 N N . GLU A 1 81 ? -3.821 16.000 14.771 1.00 57.66 81 GLU A N 1
ATOM 642 C CA . GLU A 1 81 ? -2.949 17.172 14.807 1.00 57.66 81 GLU A CA 1
ATOM 643 C C . GLU A 1 81 ? -2.128 17.163 13.510 1.00 57.66 81 GLU A C 1
ATOM 645 O O . GLU A 1 81 ? -1.492 16.142 13.200 1.00 57.66 81 GLU A O 1
ATOM 650 N N . PRO A 1 82 ? -2.186 18.236 12.700 1.00 53.66 82 PRO A N 1
ATOM 651 C CA . PRO A 1 82 ? -1.372 18.312 11.505 1.00 53.66 82 PRO A CA 1
ATOM 652 C C . PRO A 1 82 ? 0.076 18.160 11.951 1.00 53.66 82 PRO A C 1
ATOM 654 O O . PRO A 1 82 ? 0.557 18.882 12.825 1.00 53.66 82 PRO A O 1
ATOM 657 N N . LYS A 1 83 ? 0.763 17.161 11.391 1.00 55.16 83 LYS A N 1
ATOM 658 C CA . LYS A 1 83 ? 2.193 17.001 11.633 1.00 55.16 83 LYS A CA 1
ATOM 659 C C . LYS A 1 83 ? 2.840 18.334 11.243 1.00 55.16 83 LYS A C 1
ATOM 661 O O . LYS A 1 83 ? 2.517 18.804 10.152 1.00 55.16 83 LYS A O 1
ATOM 666 N N . PRO A 1 84 ? 3.679 18.949 12.099 1.00 47.22 84 PRO A N 1
ATOM 667 C CA . PRO A 1 84 ? 4.273 20.238 11.779 1.00 47.22 84 PRO A CA 1
ATOM 668 C C . PRO A 1 84 ? 4.924 20.125 10.407 1.00 47.22 84 PRO A C 1
ATOM 670 O O . PRO A 1 84 ? 5.648 19.148 10.159 1.00 47.22 84 PRO A O 1
ATOM 673 N N . ASP A 1 85 ? 4.588 21.069 9.524 1.00 55.88 85 ASP A N 1
ATOM 674 C CA . ASP A 1 85 ? 5.152 21.157 8.185 1.00 55.88 85 ASP A CA 1
ATOM 675 C C . ASP A 1 85 ? 6.656 21.002 8.333 1.00 55.88 85 ASP A C 1
ATOM 677 O O . ASP A 1 85 ? 7.339 21.829 8.940 1.00 55.88 85 ASP A O 1
ATOM 681 N N . THR A 1 86 ? 7.175 19.874 7.853 1.00 53.09 86 THR A N 1
ATOM 682 C CA . THR A 1 86 ? 8.614 19.681 7.789 1.00 53.09 86 THR A CA 1
ATOM 683 C C . THR A 1 86 ? 9.054 20.551 6.629 1.00 53.09 86 THR A C 1
ATOM 685 O O . THR A 1 86 ? 9.144 20.073 5.502 1.00 53.09 86 THR A O 1
ATOM 688 N N . GLN A 1 87 ? 9.218 21.851 6.890 1.00 57.75 87 GLN A N 1
ATOM 689 C CA . GLN A 1 87 ? 9.815 22.766 5.936 1.00 57.75 87 GLN A CA 1
ATOM 690 C C . GLN A 1 87 ? 11.116 22.119 5.476 1.00 57.75 87 GLN A C 1
ATOM 692 O O . GLN A 1 87 ? 11.957 21.720 6.288 1.00 57.75 87 GLN A O 1
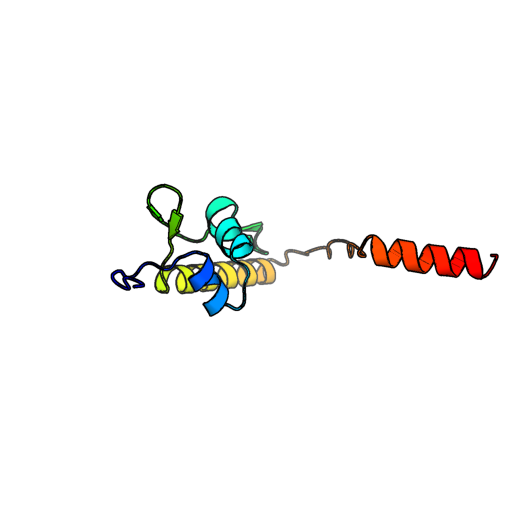ATOM 697 N N . SER A 1 88 ? 11.218 21.920 4.166 1.00 54.28 88 SER A N 1
ATOM 698 C CA . SER A 1 88 ? 12.398 21.379 3.513 1.00 54.28 88 SER A CA 1
ATOM 699 C C . SER A 1 88 ? 13.613 22.123 4.055 1.00 54.28 88 SER A C 1
ATOM 701 O O . SER A 1 88 ? 13.618 23.350 4.059 1.00 54.28 88 SER A O 1
ATOM 703 N N . VAL A 1 89 ? 14.636 21.406 4.519 1.00 60.44 89 VAL A N 1
ATOM 704 C CA . VAL A 1 89 ? 15.832 22.000 5.152 1.00 60.44 89 VAL A CA 1
ATOM 705 C C . VAL A 1 89 ? 16.476 23.083 4.264 1.00 60.44 89 VAL A C 1
ATOM 707 O O . VAL A 1 89 ? 17.072 24.025 4.771 1.00 60.44 89 VAL A O 1
ATOM 710 N N . SER A 1 90 ? 16.285 22.992 2.942 1.00 59.97 90 SER A N 1
ATOM 711 C CA . SER A 1 90 ? 16.669 24.017 1.967 1.00 59.97 90 SER A CA 1
ATOM 712 C C . SER A 1 90 ? 15.902 25.335 2.117 1.00 59.97 90 SER A C 1
ATOM 714 O O . SER A 1 90 ? 16.518 26.386 2.099 1.00 59.97 90 SER A O 1
ATOM 716 N N . ALA A 1 91 ? 14.588 25.298 2.349 1.00 64.12 91 ALA A N 1
ATOM 717 C CA . ALA A 1 91 ? 13.765 26.499 2.500 1.00 64.12 91 ALA A CA 1
ATOM 718 C C . ALA A 1 91 ? 14.136 27.300 3.759 1.00 64.12 91 ALA A C 1
ATOM 720 O O . ALA A 1 91 ? 14.081 28.525 3.757 1.00 64.12 91 ALA A O 1
ATOM 721 N N . VAL A 1 92 ? 14.559 26.609 4.823 1.00 67.75 92 VAL A N 1
ATOM 722 C CA . VAL A 1 92 ? 15.072 27.260 6.037 1.00 67.75 92 VAL A CA 1
ATOM 723 C C . VAL A 1 92 ? 16.447 27.881 5.778 1.00 67.75 92 VAL A C 1
ATOM 725 O O . VAL A 1 92 ? 16.700 28.993 6.230 1.00 67.75 92 VAL A O 1
ATOM 728 N N . ALA A 1 93 ? 17.314 27.203 5.018 1.00 71.69 93 ALA A N 1
ATOM 729 C CA . ALA A 1 93 ? 18.636 27.715 4.660 1.00 71.69 93 ALA A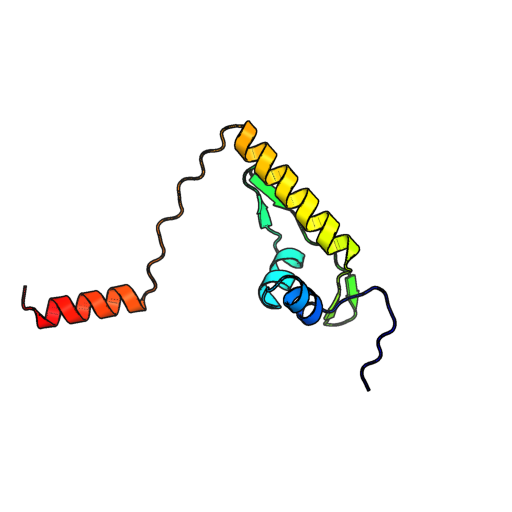 CA 1
ATOM 730 C C . ALA A 1 93 ? 18.559 28.953 3.748 1.00 71.69 93 ALA A C 1
ATOM 732 O O . ALA A 1 93 ? 19.295 29.913 3.969 1.00 71.69 93 ALA A O 1
ATOM 733 N N . ASP A 1 94 ? 17.641 28.959 2.780 1.00 74.94 94 ASP A N 1
ATOM 734 C CA . ASP A 1 94 ? 17.424 30.094 1.877 1.00 74.94 94 ASP A CA 1
ATOM 735 C C . ASP A 1 94 ? 16.882 31.310 2.647 1.00 74.94 94 ASP A C 1
ATOM 737 O O . ASP A 1 94 ? 17.418 32.411 2.526 1.00 74.94 94 ASP A O 1
ATOM 741 N N . ALA A 1 95 ? 15.910 31.104 3.542 1.00 72.69 95 ALA A N 1
ATOM 742 C CA . ALA A 1 95 ? 15.395 32.168 4.406 1.00 72.69 95 ALA A CA 1
ATOM 743 C C . ALA A 1 95 ? 16.461 32.712 5.379 1.00 72.69 95 ALA A C 1
ATOM 745 O O . ALA A 1 95 ? 16.513 33.912 5.644 1.00 72.69 95 ALA A O 1
ATOM 746 N N . GLN A 1 96 ? 17.339 31.851 5.906 1.00 75.31 96 GLN A N 1
ATOM 747 C CA . GLN A 1 96 ? 18.458 32.268 6.760 1.00 75.31 96 GLN A CA 1
ATOM 748 C C . GLN A 1 96 ? 19.526 33.049 5.986 1.00 75.31 96 GLN A C 1
ATOM 750 O O . GLN A 1 96 ? 20.101 33.991 6.531 1.00 75.31 96 GLN A O 1
ATOM 755 N N . ALA A 1 97 ? 19.783 32.689 4.726 1.00 74.06 97 ALA A N 1
ATOM 756 C CA . ALA A 1 97 ? 20.693 33.426 3.856 1.00 74.06 97 ALA A CA 1
ATOM 757 C C . ALA A 1 97 ? 20.133 34.811 3.497 1.00 74.06 97 ALA A C 1
ATOM 759 O O . ALA A 1 97 ? 20.877 35.792 3.530 1.00 74.06 97 ALA A O 1
ATOM 760 N N . GLU A 1 98 ? 18.828 34.913 3.227 1.00 73.50 98 GLU A N 1
ATOM 761 C CA . GLU A 1 98 ? 18.152 36.199 3.017 1.00 73.50 98 GLU A CA 1
ATOM 762 C C . GLU A 1 98 ? 18.198 37.082 4.273 1.00 73.50 98 GLU A C 1
ATOM 764 O O . GLU A 1 98 ? 18.489 38.274 4.169 1.00 73.50 98 GLU A O 1
ATOM 769 N N . LEU A 1 99 ? 18.004 36.507 5.466 1.00 75.06 99 LEU A N 1
ATOM 770 C CA . LEU A 1 99 ? 18.098 37.242 6.731 1.00 75.06 99 LEU A CA 1
ATOM 771 C C . LEU A 1 99 ? 19.529 37.747 6.998 1.00 75.06 99 LEU A C 1
ATOM 773 O O . LEU A 1 99 ? 19.726 38.912 7.338 1.00 75.06 99 LEU A O 1
ATOM 777 N N . ALA A 1 100 ? 20.539 36.903 6.762 1.00 76.69 100 ALA A N 1
ATOM 778 C CA . ALA A 1 100 ? 21.947 37.279 6.898 1.00 76.69 100 ALA A CA 1
ATOM 779 C C . ALA A 1 100 ? 22.364 38.373 5.897 1.00 76.69 100 ALA A C 1
ATOM 781 O O . ALA A 1 100 ? 23.180 39.232 6.229 1.00 76.69 100 ALA A O 1
ATOM 782 N N . ALA A 1 101 ? 21.792 38.370 4.688 1.00 74.94 101 ALA A N 1
ATOM 783 C CA . ALA A 1 101 ? 22.008 39.417 3.692 1.00 74.94 101 ALA A CA 1
ATOM 784 C C . ALA A 1 101 ? 21.283 40.732 4.038 1.00 74.94 101 ALA A C 1
ATOM 786 O O . ALA A 1 101 ? 21.774 41.805 3.686 1.00 74.94 101 ALA A O 1
ATOM 787 N N . ALA A 1 102 ? 20.146 40.663 4.740 1.00 77.62 102 ALA A N 1
ATOM 788 C CA . ALA A 1 102 ? 19.385 41.828 5.194 1.00 77.62 102 ALA A CA 1
ATOM 789 C C . ALA A 1 102 ? 19.998 42.530 6.424 1.00 77.62 102 ALA A C 1
ATOM 791 O O . ALA A 1 102 ? 19.662 43.683 6.694 1.00 77.62 102 ALA A O 1
ATOM 792 N N . GLY A 1 103 ? 20.921 41.872 7.138 1.00 64.62 103 GLY A N 1
ATOM 793 C CA . GLY A 1 103 ? 21.723 42.489 8.202 1.00 64.62 103 GLY A CA 1
ATOM 794 C C . GLY A 1 103 ? 20.948 42.847 9.474 1.00 64.62 103 GLY A C 1
ATOM 795 O O . GLY A 1 103 ? 21.330 43.799 10.158 1.00 64.62 103 GLY A O 1
ATOM 796 N N . ILE A 1 104 ? 19.877 42.106 9.779 1.00 56.53 104 ILE A N 1
ATOM 797 C CA . ILE A 1 104 ? 19.129 42.176 11.047 1.00 56.53 104 ILE A CA 1
ATOM 798 C C . ILE A 1 104 ? 19.301 40.858 11.798 1.00 56.53 104 ILE A C 1
ATOM 800 O O . ILE A 1 104 ? 19.160 39.798 11.148 1.00 56.53 104 ILE A O 1
#

Secondary structure (DSSP, 8-state):
-----SSEEEHHHHHHHTT--HHHHHHHHHT-EE-TTS-EE----EEETTEEEEEHHHHHHHHHHHHHHHHHHHHTT---PPPP----HHHHHHHHHHHHHHT-

Solvent-accessible surface area (backbone atoms only — not comparable to full-atom values): 6082 Å² total; per-residue (Å²): 138,82,86,84,82,68,82,60,33,45,37,57,57,53,8,62,74,72,77,44,51,38,67,56,47,49,38,26,50,76,72,31,44,74,32,59,54,68,51,70,47,57,36,60,67,49,75,59,90,92,42,57,31,31,34,68,69,40,52,55,52,37,51,53,53,41,53,51,35,35,51,52,6,58,76,70,65,57,78,73,75,76,73,76,80,78,70,53,72,62,61,57,49,52,54,50,51,53,38,64,72,69,72,112